Protein AF-A0A9W4MZJ2-F1 (afdb_monomer)

Mean predicted aligned error: 3.72 Å

Structure (mmCIF, N/CA/C/O backbone):
data_AF-A0A9W4MZJ2-F1
#
_entry.id   AF-A0A9W4MZJ2-F1
#
loop_
_atom_site.group_PDB
_atom_site.id
_atom_site.type_symbol
_atom_site.label_atom_id
_atom_site.label_alt_id
_atom_site.label_comp_id
_atom_site.label_asym_id
_atom_site.label_entity_id
_atom_site.label_seq_id
_atom_site.pdbx_PDB_ins_code
_atom_site.Cartn_x
_atom_site.Cartn_y
_atom_site.Cartn_z
_atom_site.occupancy
_atom_site.B_iso_or_equiv
_atom_site.auth_seq_id
_atom_site.auth_comp_id
_atom_site.auth_asym_id
_atom_site.auth_atom_id
_atom_site.pdbx_PDB_model_num
ATOM 1 N N . MET A 1 1 ? -1.121 -12.615 -1.876 1.00 60.69 1 MET A N 1
ATOM 2 C CA . MET A 1 1 ? 0.248 -12.446 -1.331 1.00 60.69 1 MET A CA 1
ATOM 3 C C . MET A 1 1 ? 1.059 -13.731 -1.212 1.00 60.69 1 MET A C 1
ATOM 5 O O . MET A 1 1 ? 2.271 -13.648 -1.315 1.00 60.69 1 MET A O 1
ATOM 9 N N . SER A 1 2 ? 0.440 -14.882 -0.955 1.00 59.47 2 SER A N 1
ATOM 10 C CA . SER A 1 2 ? 1.070 -16.119 -0.456 1.00 59.47 2 SER A CA 1
ATOM 11 C C . SER A 1 2 ? 2.220 -16.718 -1.287 1.00 59.47 2 SER A C 1
ATOM 13 O O . SER A 1 2 ? 2.986 -17.510 -0.753 1.00 59.47 2 SER A O 1
ATOM 15 N N . SER A 1 3 ? 2.397 -16.326 -2.552 1.00 80.38 3 SER A N 1
ATOM 16 C CA . SER A 1 3 ? 3.538 -16.715 -3.404 1.00 80.38 3 SER A CA 1
ATOM 17 C C . SER A 1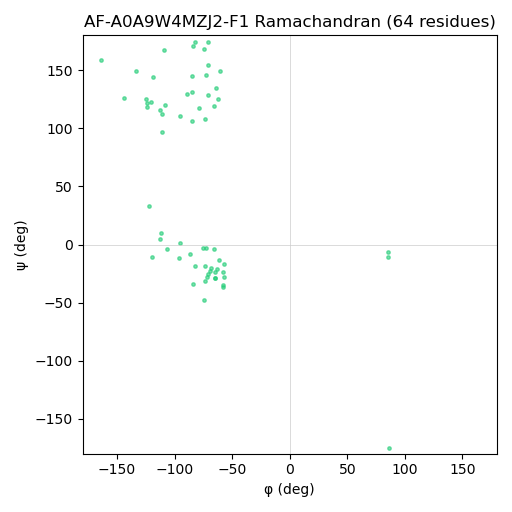 3 ? 4.479 -15.550 -3.762 1.00 80.38 3 SER A C 1
ATOM 19 O O . SER A 1 3 ? 5.423 -15.713 -4.537 1.00 80.38 3 SER A O 1
ATOM 21 N N . CYS A 1 4 ? 4.247 -14.357 -3.205 1.00 88.56 4 CYS A N 1
ATOM 22 C CA . CYS A 1 4 ? 5.054 -13.168 -3.454 1.00 88.56 4 CYS A CA 1
ATOM 23 C C . CYS A 1 4 ? 6.351 -13.223 -2.643 1.00 88.56 4 CYS A C 1
ATOM 25 O O . CYS A 1 4 ? 6.333 -13.132 -1.420 1.00 88.56 4 CYS A O 1
ATOM 27 N N . LYS A 1 5 ? 7.496 -13.245 -3.331 1.00 90.56 5 LYS A N 1
ATOM 28 C CA . LYS A 1 5 ? 8.835 -13.241 -2.707 1.00 90.56 5 LYS A CA 1
ATOM 29 C C . LYS A 1 5 ? 9.182 -11.951 -1.945 1.00 90.56 5 LYS A C 1
ATOM 31 O O . LYS A 1 5 ? 10.265 -11.856 -1.383 1.00 90.56 5 LYS A O 1
ATOM 36 N N . ARG A 1 6 ? 8.309 -10.938 -1.984 1.00 93.00 6 ARG A N 1
ATOM 37 C CA . ARG A 1 6 ? 8.470 -9.639 -1.303 1.00 93.00 6 ARG A CA 1
ATOM 38 C C . ARG A 1 6 ? 7.553 -9.489 -0.086 1.00 93.00 6 ARG A C 1
ATOM 40 O O . ARG A 1 6 ? 7.625 -8.465 0.594 1.00 93.00 6 ARG A O 1
ATOM 47 N N . CYS A 1 7 ? 6.684 -10.472 0.163 1.00 93.81 7 CYS A N 1
ATOM 48 C CA . CYS A 1 7 ? 5.730 -10.471 1.268 1.00 93.81 7 CYS A CA 1
ATOM 49 C C . CYS A 1 7 ? 5.990 -11.649 2.202 1.00 93.81 7 CYS A C 1
ATOM 51 O O . CYS A 1 7 ? 6.378 -12.732 1.770 1.00 93.81 7 CYS A O 1
ATOM 53 N N . ARG A 1 8 ? 5.792 -11.421 3.496 1.00 93.06 8 ARG A N 1
ATOM 54 C CA . ARG A 1 8 ? 5.820 -12.473 4.511 1.00 93.06 8 ARG A CA 1
ATOM 55 C C . ARG A 1 8 ? 4.538 -13.322 4.440 1.00 93.06 8 ARG A C 1
ATOM 57 O O . ARG A 1 8 ? 3.586 -12.926 3.763 1.00 93.06 8 ARG A O 1
ATOM 64 N N . PRO A 1 9 ? 4.486 -14.480 5.128 1.00 91.25 9 PRO A N 1
ATOM 65 C CA . PRO A 1 9 ? 3.286 -15.321 5.166 1.00 91.25 9 PRO A CA 1
ATOM 66 C C . PRO A 1 9 ? 2.030 -14.609 5.691 1.00 91.25 9 PRO A C 1
ATOM 68 O O . PRO A 1 9 ? 0.928 -14.940 5.270 1.00 91.25 9 PRO A O 1
ATOM 71 N N . ASP A 1 10 ? 2.197 -13.602 6.553 1.00 89.69 10 ASP A N 1
ATOM 72 C CA . ASP A 1 10 ? 1.132 -12.720 7.060 1.00 89.69 10 ASP A CA 1
ATOM 73 C C . ASP A 1 10 ? 0.658 -11.673 6.028 1.00 89.69 10 ASP A C 1
ATOM 75 O O . ASP A 1 10 ? -0.245 -10.887 6.295 1.00 89.69 10 ASP A O 1
ATOM 79 N N . GLY A 1 11 ? 1.277 -11.639 4.846 1.00 90.56 11 GLY A N 1
ATOM 80 C CA . GLY A 1 11 ? 1.015 -10.670 3.791 1.00 90.56 11 GLY A CA 1
ATOM 81 C C . GLY A 1 11 ? 1.795 -9.362 3.928 1.00 90.56 11 GLY A C 1
ATOM 8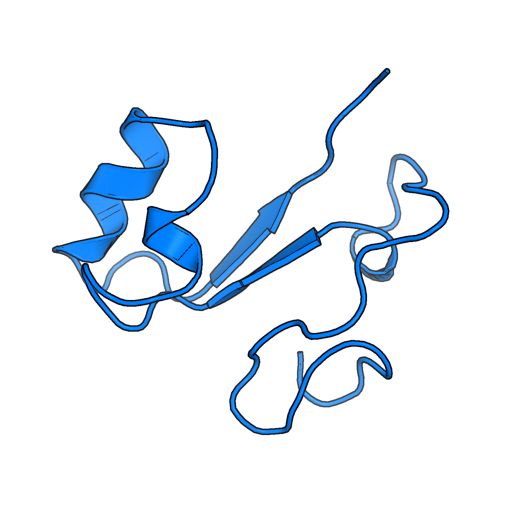2 O O . GLY A 1 11 ? 1.792 -8.567 2.994 1.00 90.56 11 GLY A O 1
ATOM 83 N N . THR A 1 12 ? 2.535 -9.130 5.011 1.00 93.12 12 THR A N 1
ATOM 84 C CA . THR A 1 12 ? 3.289 -7.884 5.180 1.00 93.12 12 THR A CA 1
ATOM 85 C C . THR A 1 12 ? 4.403 -7.788 4.137 1.00 93.12 12 THR A C 1
ATOM 87 O O . THR A 1 12 ? 5.323 -8.615 4.101 1.00 93.12 12 THR A O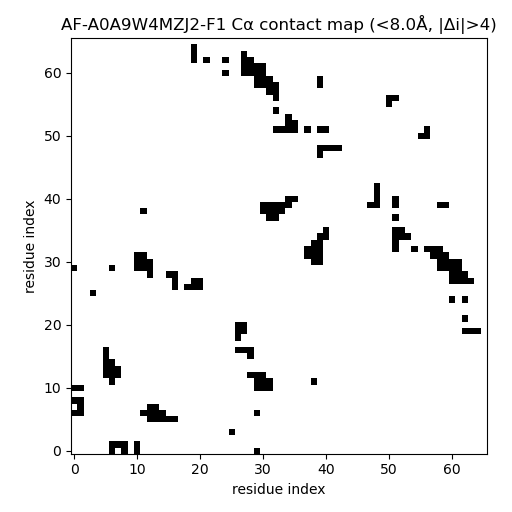 1
ATOM 90 N N . GLN A 1 13 ? 4.354 -6.758 3.291 1.00 94.06 13 GLN A N 1
ATOM 91 C CA . GLN A 1 13 ? 5.424 -6.461 2.345 1.00 94.06 13 GLN A CA 1
ATOM 92 C C . GLN A 1 13 ? 6.653 -5.926 3.086 1.00 94.06 13 GLN A C 1
ATOM 94 O O . GLN A 1 13 ? 6.562 -4.990 3.874 1.00 94.06 13 GLN A O 1
ATOM 99 N N . TYR A 1 14 ? 7.817 -6.519 2.825 1.00 92.88 14 TYR A N 1
ATOM 100 C CA . TYR A 1 14 ? 9.084 -6.141 3.466 1.00 92.88 14 TYR A CA 1
ATOM 101 C C . TYR A 1 14 ? 10.150 -5.679 2.471 1.00 92.88 14 TYR A C 1
ATOM 103 O O . TYR A 1 14 ? 11.167 -5.122 2.874 1.00 92.88 14 TYR A O 1
ATOM 111 N N . ILE A 1 15 ? 9.908 -5.878 1.173 1.00 90.56 15 ILE A N 1
ATOM 112 C CA . ILE A 1 15 ? 10.727 -5.347 0.082 1.00 90.56 15 ILE A CA 1
ATOM 113 C C . ILE A 1 15 ? 9.815 -4.526 -0.831 1.00 90.56 15 ILE A C 1
ATOM 115 O O . ILE A 1 15 ? 8.868 -5.057 -1.426 1.00 90.56 15 ILE A O 1
ATOM 119 N N . LYS A 1 16 ? 10.110 -3.227 -0.955 1.00 80.94 16 LYS A N 1
ATOM 120 C CA . LYS A 1 16 ? 9.434 -2.355 -1.924 1.00 80.94 16 LYS A CA 1
ATOM 121 C C . LYS A 1 16 ? 9.670 -2.861 -3.343 1.00 80.94 16 LYS A C 1
ATOM 123 O O . LYS A 1 16 ? 10.703 -3.462 -3.635 1.00 80.94 16 LYS A O 1
ATOM 128 N N . ALA A 1 17 ? 8.708 -2.627 -4.225 1.00 79.19 17 ALA A N 1
ATOM 129 C CA . ALA A 1 17 ? 8.881 -2.952 -5.630 1.00 79.19 17 ALA A CA 1
ATOM 130 C C . ALA A 1 17 ? 10.040 -2.134 -6.242 1.00 79.19 17 ALA A C 1
ATOM 132 O O . ALA A 1 17 ? 10.015 -0.908 -6.138 1.00 79.19 17 ALA A O 1
ATOM 133 N N . PRO A 1 18 ? 11.048 -2.772 -6.869 1.00 74.69 18 PRO A N 1
ATOM 134 C CA . PRO A 1 18 ? 12.173 -2.058 -7.480 1.00 74.69 18 PRO A CA 1
ATOM 135 C C . PRO A 1 18 ? 11.779 -1.346 -8.782 1.00 74.69 18 PRO A C 1
ATOM 137 O O . PRO A 1 18 ? 12.319 -0.290 -9.092 1.00 74.69 18 PRO A O 1
ATOM 140 N N . ALA A 1 19 ? 10.821 -1.913 -9.520 1.00 77.94 19 ALA A N 1
ATOM 141 C CA . ALA A 1 19 ? 10.187 -1.313 -10.685 1.00 77.94 19 ALA A CA 1
ATOM 142 C C . ALA A 1 19 ? 8.710 -1.727 -10.692 1.00 77.94 19 ALA A C 1
ATOM 144 O O . ALA A 1 19 ? 8.406 -2.918 -10.605 1.00 77.94 19 ALA A O 1
ATOM 145 N N . MET A 1 20 ? 7.804 -0.751 -10.760 1.00 78.62 20 MET A N 1
ATOM 146 C CA . MET A 1 20 ? 6.365 -0.995 -10.865 1.00 78.62 20 MET A CA 1
ATOM 147 C C . MET A 1 20 ? 5.977 -0.947 -12.342 1.00 78.62 20 MET A C 1
ATOM 149 O O . MET A 1 20 ? 6.030 0.108 -12.971 1.00 78.62 20 MET A O 1
ATOM 153 N N . LEU A 1 21 ? 5.615 -2.096 -12.906 1.00 82.12 21 LEU A N 1
ATOM 154 C CA . LEU A 1 21 ? 5.153 -2.220 -14.283 1.00 82.12 21 LEU A CA 1
ATOM 155 C C . LEU A 1 21 ? 3.639 -2.021 -14.322 1.00 82.12 21 LEU A C 1
ATOM 157 O O . LEU A 1 21 ? 2.884 -2.641 -13.566 1.00 82.12 21 LEU A O 1
ATOM 161 N N . TYR A 1 22 ? 3.177 -1.148 -15.212 1.00 81.88 22 TYR A N 1
ATOM 162 C CA . TYR A 1 22 ? 1.747 -0.979 -15.424 1.00 81.88 22 TYR A CA 1
ATOM 163 C C . TYR A 1 22 ? 1.143 -2.279 -15.977 1.00 81.88 22 TYR A C 1
ATOM 165 O O . TYR A 1 22 ? 1.709 -2.898 -16.875 1.00 81.88 22 TYR A O 1
ATOM 173 N N . GLY A 1 23 ? 0.006 -2.702 -15.424 1.00 83.94 23 GLY A N 1
ATOM 174 C CA . GLY A 1 23 ? -0.685 -3.932 -15.826 1.00 83.94 23 GLY A CA 1
ATOM 175 C C . GLY A 1 23 ? -0.207 -5.222 -15.145 1.00 83.94 23 GLY A C 1
ATOM 176 O O . GLY A 1 23 ? -0.915 -6.220 -15.230 1.00 83.94 23 GLY A O 1
ATOM 177 N N . ASP A 1 24 ? 0.918 -5.213 -14.419 1.00 87.06 24 ASP A N 1
ATOM 178 C CA . ASP A 1 24 ? 1.366 -6.354 -13.606 1.00 87.06 24 ASP A CA 1
ATOM 179 C C . ASP A 1 24 ? 1.268 -6.036 -12.107 1.00 87.06 24 ASP A C 1
ATOM 181 O O . ASP A 1 24 ? 2.176 -5.456 -11.505 1.00 87.06 24 ASP A O 1
ATOM 185 N N . THR A 1 25 ? 0.175 -6.467 -11.477 1.00 85.31 25 THR A N 1
ATOM 186 C CA . THR A 1 25 ? -0.084 -6.255 -10.042 1.00 85.31 25 THR A CA 1
ATOM 187 C C . THR A 1 25 ? 0.943 -6.936 -9.134 1.00 85.31 25 THR A C 1
ATOM 189 O O . THR A 1 25 ? 1.142 -6.519 -7.986 1.00 85.31 25 THR A O 1
ATOM 192 N N . SER A 1 26 ? 1.665 -7.949 -9.627 1.00 85.75 26 SER A N 1
ATOM 193 C CA . SER A 1 26 ? 2.734 -8.600 -8.865 1.00 85.75 26 SER A CA 1
ATOM 194 C C . SER A 1 26 ? 3.943 -7.680 -8.664 1.00 85.75 26 SER A C 1
ATOM 196 O O . SER A 1 26 ? 4.674 -7.831 -7.678 1.00 85.75 26 SER A O 1
ATOM 198 N N . SER A 1 27 ? 4.102 -6.677 -9.532 1.00 88.12 27 SER A N 1
ATOM 199 C CA . SER A 1 27 ? 5.145 -5.653 -9.462 1.00 88.12 27 SER A CA 1
ATOM 200 C C . SER A 1 27 ? 4.775 -4.450 -8.583 1.00 88.12 27 SER A C 1
ATOM 202 O O . SER A 1 27 ? 5.630 -3.619 -8.317 1.00 88.12 27 SER A O 1
ATOM 204 N N . TRP A 1 28 ? 3.532 -4.335 -8.104 1.00 92.31 28 TRP A N 1
ATOM 205 C CA . TRP A 1 28 ? 3.060 -3.181 -7.320 1.00 92.31 28 TRP A CA 1
ATOM 206 C C . TRP A 1 28 ? 3.408 -3.294 -5.826 1.00 92.31 28 TRP A C 1
ATOM 208 O O . TRP A 1 28 ? 3.862 -4.341 -5.344 1.00 92.31 28 TRP A O 1
ATOM 218 N N . ASN A 1 29 ? 3.203 -2.223 -5.056 1.00 92.62 29 ASN A N 1
ATOM 219 C CA . ASN A 1 29 ? 3.276 -2.299 -3.593 1.00 92.62 29 ASN A CA 1
ATOM 220 C C . ASN A 1 29 ? 2.046 -3.032 -3.044 1.00 92.62 29 ASN A C 1
ATOM 222 O O . ASN A 1 29 ? 0.965 -2.942 -3.621 1.00 92.62 29 ASN A O 1
ATOM 226 N N . HIS A 1 30 ? 2.210 -3.793 -1.963 1.00 94.25 30 HIS A N 1
ATOM 227 C CA . HIS A 1 30 ? 1.170 -4.680 -1.431 1.00 94.25 30 HIS A CA 1
ATOM 228 C C . HIS A 1 30 ? 0.913 -4.326 0.032 1.00 94.25 30 HIS A C 1
ATOM 230 O O . HIS A 1 30 ? 1.837 -4.402 0.842 1.00 94.25 30 HIS A O 1
ATOM 236 N N . PHE A 1 31 ? -0.325 -3.973 0.376 1.00 95.12 31 PHE A N 1
ATOM 237 C CA . PHE A 1 31 ? -0.702 -3.624 1.747 1.00 95.12 31 PHE A CA 1
ATOM 238 C C . PHE A 1 31 ? -1.874 -4.485 2.204 1.00 95.12 31 PHE A C 1
ATOM 240 O O . PHE A 1 31 ? -2.910 -4.525 1.542 1.00 95.12 31 PHE A O 1
ATOM 247 N N . VAL A 1 32 ? -1.704 -5.175 3.332 1.00 95.69 32 VAL A N 1
ATOM 248 C CA . VAL A 1 32 ? -2.799 -5.864 4.028 1.00 95.69 32 VAL A CA 1
ATOM 249 C C . VAL A 1 32 ? -3.528 -4.900 4.955 1.00 95.69 32 VAL A C 1
ATOM 251 O O . VAL A 1 32 ? -2.901 -4.026 5.565 1.00 95.69 32 VAL A O 1
ATOM 254 N N . ASN A 1 33 ? -4.840 -5.083 5.081 1.00 96.12 33 ASN A N 1
ATOM 255 C CA . ASN A 1 33 ? -5.626 -4.423 6.108 1.00 96.12 33 ASN A CA 1
ATOM 256 C C . ASN A 1 33 ? -5.560 -5.248 7.397 1.00 96.12 33 ASN A C 1
ATOM 258 O O . ASN A 1 33 ? -6.155 -6.317 7.501 1.00 96.12 33 ASN A O 1
ATOM 262 N N . THR A 1 34 ? -4.806 -4.759 8.375 1.00 95.31 34 THR A N 1
ATOM 263 C CA . THR A 1 34 ? -4.746 -5.345 9.723 1.00 95.31 34 THR A CA 1
ATOM 264 C C . THR A 1 34 ? -5.142 -4.311 10.778 1.00 95.31 34 THR A C 1
ATOM 266 O O . THR A 1 34 ? -4.584 -4.297 11.876 1.00 95.31 34 THR A O 1
ATOM 269 N N . GLY A 1 35 ? -6.057 -3.405 10.421 1.00 94.62 35 GLY A N 1
ATOM 270 C CA . GLY A 1 35 ? -6.531 -2.315 11.269 1.00 94.62 35 GLY A CA 1
ATOM 271 C C . GLY A 1 35 ? -5.671 -1.050 11.203 1.00 94.62 35 GLY A C 1
ATOM 272 O O . GLY A 1 35 ? -4.693 -0.966 10.458 1.00 94.62 35 GLY A O 1
ATOM 273 N N . GLU A 1 36 ? -6.003 -0.068 12.042 1.00 94.75 36 GLU A N 1
ATOM 274 C CA . GLU A 1 36 ? -5.392 1.275 12.068 1.00 94.75 36 GLU A CA 1
ATOM 275 C C . GLU A 1 36 ? -3.869 1.286 12.285 1.00 94.75 36 GLU A C 1
ATOM 277 O O . GLU A 1 36 ? -3.179 2.234 11.922 1.00 94.75 36 GLU A O 1
ATOM 282 N N . LYS A 1 37 ? -3.302 0.241 12.891 1.00 94.38 37 LYS A N 1
ATOM 283 C CA . LYS A 1 37 ? -1.844 0.119 13.091 1.00 94.38 37 LYS A CA 1
ATOM 284 C C . LYS A 1 37 ? -1.160 -0.693 11.989 1.00 94.38 37 LYS A C 1
ATOM 286 O O . LYS A 1 37 ? 0.045 -0.930 12.055 1.00 94.38 37 LYS A O 1
ATOM 291 N N . GLY A 1 38 ? -1.934 -1.151 11.011 1.00 94.12 38 GLY A N 1
ATOM 292 C CA . GLY A 1 38 ? -1.499 -2.026 9.939 1.00 94.12 38 GLY A CA 1
ATOM 293 C C . GLY A 1 38 ? -0.825 -1.306 8.770 1.00 94.12 38 GLY A C 1
ATOM 294 O O . GLY A 1 38 ? -0.809 -0.074 8.702 1.00 94.12 38 GLY A O 1
ATOM 295 N N . PRO A 1 39 ? -0.292 -2.076 7.805 1.00 95.38 39 PRO A N 1
ATOM 296 C CA . PRO A 1 39 ? 0.368 -1.540 6.616 1.00 95.38 39 PRO A CA 1
ATOM 297 C C . PRO A 1 39 ? -0.526 -0.617 5.783 1.00 95.38 39 PRO A C 1
ATOM 299 O O . PRO A 1 39 ? -0.040 0.382 5.256 1.00 95.38 39 PRO A O 1
ATOM 302 N N . LEU A 1 40 ? -1.828 -0.917 5.688 1.00 95.56 40 LEU A N 1
ATOM 303 C CA . LEU A 1 40 ? -2.784 -0.089 4.951 1.00 95.56 40 LEU A CA 1
ATOM 304 C C . LEU A 1 40 ? -2.842 1.357 5.478 1.00 95.56 40 LEU A C 1
ATOM 306 O O . LEU A 1 40 ? -2.929 2.280 4.676 1.00 95.56 40 LEU A O 1
ATOM 310 N N . ASN A 1 41 ? -2.678 1.595 6.784 1.00 95.62 41 ASN A N 1
ATOM 311 C CA . ASN A 1 41 ? -2.721 2.959 7.326 1.00 95.62 41 ASN A CA 1
ATOM 312 C C . ASN A 1 41 ? -1.476 3.812 6.977 1.00 95.62 41 ASN A C 1
ATOM 314 O O . ASN A 1 41 ? -1.390 4.987 7.331 1.00 95.62 41 ASN A O 1
ATOM 318 N N . GLN A 1 42 ? -0.482 3.241 6.287 1.00 93.12 42 GLN A N 1
ATOM 319 C CA . GLN A 1 42 ? 0.773 3.920 5.941 1.00 93.12 42 GLN A CA 1
ATOM 320 C C . GLN A 1 42 ? 0.776 4.523 4.523 1.00 93.12 42 GLN A C 1
ATOM 322 O O . GLN A 1 42 ? 1.676 5.297 4.187 1.00 93.12 42 GLN A O 1
ATOM 327 N N . ILE A 1 43 ? -0.206 4.194 3.676 1.00 94.56 43 ILE A N 1
ATOM 328 C CA . ILE A 1 43 ? -0.267 4.651 2.271 1.00 94.56 43 ILE A CA 1
ATOM 329 C C . ILE A 1 43 ? -0.580 6.143 2.176 1.00 94.56 43 ILE A C 1
ATOM 331 O O . ILE A 1 43 ? -1.222 6.662 3.062 1.00 94.56 43 ILE A O 1
ATOM 335 N N . GLN A 1 44 ? -0.213 6.872 1.126 1.00 93.88 44 GLN A N 1
ATOM 336 C CA . GLN A 1 44 ? -0.520 8.319 1.060 1.00 93.88 44 GLN A CA 1
ATOM 337 C C . GLN A 1 44 ? -2.001 8.652 0.792 1.00 93.88 44 GLN A C 1
ATOM 339 O O . GLN A 1 44 ? -2.433 9.769 1.062 1.00 93.88 44 GLN A O 1
ATOM 344 N N . ASP A 1 45 ? -2.780 7.698 0.285 1.00 94.75 45 ASP A N 1
ATOM 345 C CA . ASP A 1 45 ? -4.198 7.896 -0.014 1.00 94.75 45 ASP A CA 1
ATOM 346 C C . ASP A 1 45 ? -5.030 7.932 1.276 1.00 94.75 45 ASP A C 1
ATOM 348 O O . ASP A 1 45 ? -5.217 6.914 1.940 1.00 94.75 45 ASP A O 1
ATOM 352 N N . LEU A 1 46 ? -5.515 9.120 1.642 1.00 94.56 46 LEU A N 1
ATOM 353 C CA 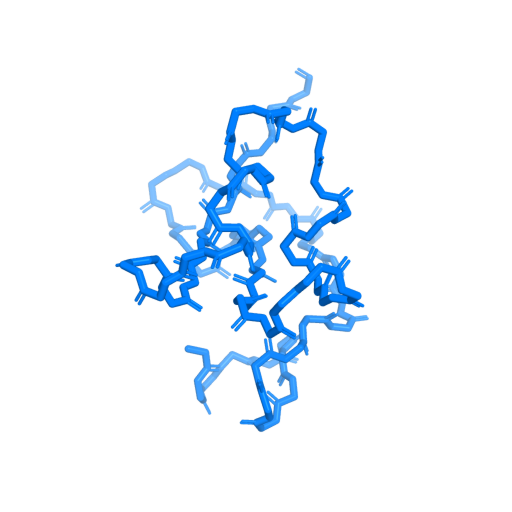. LEU A 1 46 ? -6.272 9.330 2.876 1.00 94.56 46 LEU A CA 1
ATOM 354 C C . LEU A 1 46 ? -7.672 8.709 2.848 1.00 94.56 46 LEU A C 1
ATOM 356 O O . LEU A 1 46 ? -8.195 8.411 3.919 1.00 94.56 46 LEU A O 1
ATOM 360 N N . LEU A 1 47 ?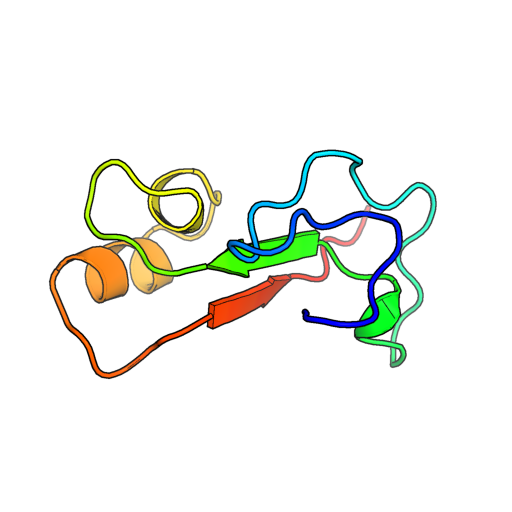 -8.278 8.521 1.671 1.00 94.94 47 LEU A N 1
ATOM 361 C CA . LEU A 1 47 ? -9.601 7.902 1.565 1.00 94.94 47 LEU A CA 1
ATOM 362 C C . LEU A 1 47 ? -9.481 6.400 1.808 1.00 94.94 47 LEU A C 1
ATOM 364 O O . LEU A 1 47 ? -10.170 5.865 2.668 1.00 94.94 47 LEU A O 1
ATOM 368 N N . LEU A 1 48 ? -8.518 5.741 1.160 1.00 94.81 48 LEU A N 1
ATOM 369 C CA . LEU A 1 48 ? -8.278 4.309 1.365 1.00 94.81 48 LEU A CA 1
ATOM 370 C C . LEU A 1 48 ? -7.800 3.962 2.783 1.00 94.81 48 LEU A C 1
ATOM 372 O O . LEU A 1 48 ? -7.986 2.833 3.228 1.00 94.81 48 LEU A O 1
ATOM 376 N N . ARG A 1 49 ? -7.203 4.904 3.525 1.00 95.62 49 ARG A N 1
ATOM 377 C CA . ARG A 1 49 ? -6.889 4.684 4.949 1.00 95.62 49 ARG A CA 1
ATOM 378 C C . ARG A 1 49 ? -8.137 4.520 5.815 1.00 95.62 49 ARG A C 1
ATOM 380 O O . ARG A 1 49 ? -8.055 3.837 6.832 1.00 95.62 49 ARG A O 1
ATOM 387 N N . GLN A 1 50 ? -9.267 5.125 5.449 1.00 94.88 50 GLN A N 1
ATOM 388 C CA . GLN A 1 50 ? -10.503 5.031 6.240 1.00 94.88 50 GLN A CA 1
ATOM 389 C C . GLN A 1 50 ? -11.033 3.592 6.275 1.00 94.88 50 GLN A C 1
ATOM 391 O O . GLN A 1 50 ? -11.540 3.156 7.303 1.00 94.88 50 GLN A O 1
ATOM 396 N N . GLU A 1 51 ? -10.755 2.812 5.226 1.00 95.56 51 GLU A N 1
ATOM 397 C CA . GLU A 1 51 ? -11.062 1.378 5.153 1.00 95.56 51 GLU A CA 1
ATOM 398 C C . GLU A 1 51 ? -10.341 0.544 6.226 1.00 95.56 51 GLU A C 1
ATOM 400 O O . GLU A 1 51 ? -10.695 -0.607 6.447 1.00 95.56 51 GLU A O 1
ATOM 405 N N . THR A 1 52 ? -9.334 1.086 6.929 1.00 96.31 52 THR A N 1
ATOM 406 C CA . THR A 1 52 ? -8.676 0.371 8.043 1.00 96.31 52 THR A CA 1
ATOM 407 C C . THR A 1 52 ? -9.571 0.181 9.267 1.00 96.31 52 THR A C 1
ATOM 409 O O . THR A 1 52 ? -9.280 -0.690 10.087 1.00 96.31 52 THR A O 1
ATOM 412 N N . GLY A 1 53 ? -10.629 0.986 9.407 1.00 94.19 53 GLY A N 1
ATOM 413 C CA . GLY A 1 53 ? -11.649 0.818 10.446 1.00 94.19 53 GLY A CA 1
ATOM 414 C C . GLY A 1 53 ? -12.708 -0.228 10.089 1.00 94.19 53 GLY A C 1
ATOM 415 O O . GLY A 1 53 ? -13.368 -0.756 10.982 1.00 94.19 53 GLY A O 1
ATOM 416 N N . GLU A 1 54 ? -12.818 -0.563 8.804 1.00 92.44 54 GLU A N 1
ATOM 417 C CA . GLU A 1 54 ? -13.796 -1.497 8.254 1.00 92.44 54 GLU A CA 1
ATOM 41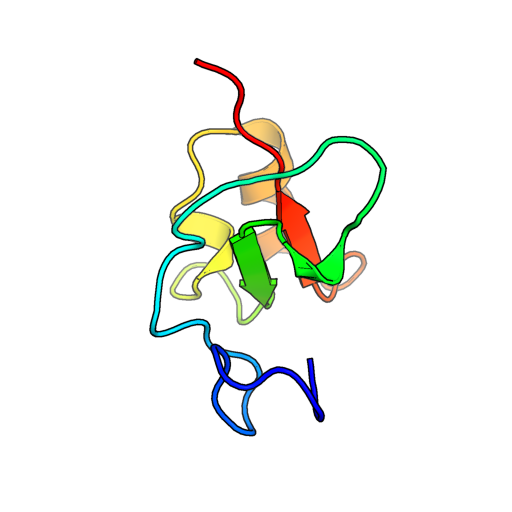8 C C . GLU A 1 54 ? -13.116 -2.806 7.816 1.00 92.44 54 GLU A C 1
ATOM 420 O O . GLU A 1 54 ? -11.889 -2.915 7.734 1.00 92.44 54 GLU A O 1
ATOM 425 N N . GLN A 1 55 ? -13.910 -3.844 7.546 1.00 85.94 55 GLN A N 1
ATOM 426 C CA . GLN A 1 55 ? -13.401 -5.146 7.079 1.00 85.94 55 GLN A CA 1
ATOM 427 C C . GLN A 1 55 ? -13.792 -5.472 5.632 1.00 85.94 55 GLN A C 1
ATOM 429 O O . GLN A 1 55 ? -13.546 -6.585 5.167 1.00 85.94 55 GLN A O 1
ATOM 434 N N . ASP A 1 56 ? -14.344 -4.501 4.903 1.00 94.31 56 ASP A N 1
ATOM 435 C CA . ASP A 1 56 ? -14.762 -4.675 3.508 1.00 94.31 56 ASP A CA 1
ATOM 436 C C . ASP A 1 56 ? -13.566 -4.786 2.545 1.00 94.31 56 ASP A C 1
ATOM 438 O O . ASP A 1 56 ? -13.636 -5.472 1.521 1.00 94.31 56 ASP A O 1
ATOM 442 N N . VAL A 1 57 ? -12.428 -4.173 2.894 1.00 95.06 57 VAL A N 1
ATOM 443 C CA . VAL A 1 57 ? -11.178 -4.242 2.126 1.00 95.06 57 VAL A CA 1
ATOM 444 C C . VAL A 1 57 ? -10.135 -5.051 2.889 1.00 95.06 57 VAL A C 1
ATOM 446 O O . VAL A 1 57 ? -9.602 -4.606 3.901 1.00 95.06 57 VAL A O 1
ATOM 449 N N . SER A 1 58 ? -9.767 -6.226 2.371 1.00 94.81 58 SER A N 1
ATOM 450 C CA . SER A 1 58 ? -8.754 -7.084 3.005 1.00 94.81 58 SER A CA 1
ATOM 451 C C . SER A 1 58 ? -7.312 -6.712 2.638 1.00 94.81 58 SER A C 1
ATOM 453 O O . SER A 1 58 ? -6.386 -6.910 3.425 1.00 94.81 58 SER A O 1
ATOM 455 N N . ALA A 1 59 ? -7.088 -6.235 1.410 1.00 94.62 59 ALA A N 1
ATOM 456 C CA . ALA A 1 59 ? -5.768 -5.874 0.901 1.00 94.62 59 ALA A CA 1
ATOM 457 C C . ALA A 1 59 ? -5.871 -5.000 -0.354 1.00 94.62 59 ALA A C 1
ATOM 459 O O . ALA A 1 59 ? -6.859 -5.060 -1.082 1.00 94.62 59 ALA A O 1
ATOM 460 N N . ILE A 1 60 ? -4.802 -4.264 -0.650 1.00 94.62 60 ILE A N 1
ATOM 461 C CA . ILE A 1 60 ? -4.674 -3.432 -1.851 1.00 94.62 60 ILE A CA 1
ATOM 462 C C . ILE A 1 60 ? -3.322 -3.633 -2.541 1.00 94.62 60 ILE A C 1
ATOM 464 O O . ILE A 1 60 ? -2.289 -3.881 -1.908 1.00 94.62 60 ILE A O 1
ATOM 468 N N . PHE A 1 61 ? -3.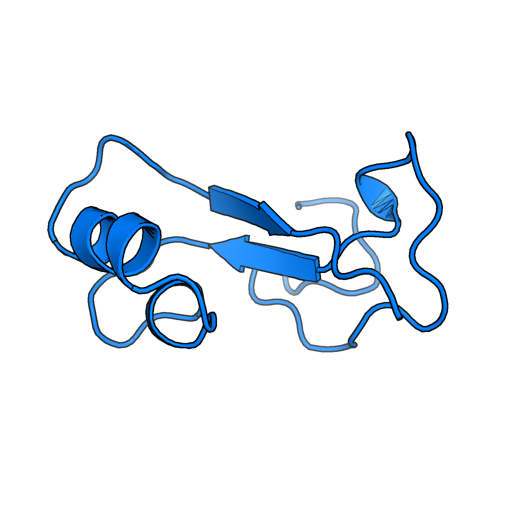343 -3.463 -3.863 1.00 93.81 61 PHE A N 1
ATOM 469 C CA . PHE A 1 61 ? -2.164 -3.371 -4.716 1.00 93.81 61 PHE A CA 1
ATOM 470 C C . PHE A 1 61 ? -2.041 -1.925 -5.188 1.00 93.81 61 PHE A C 1
ATOM 472 O O . PHE A 1 61 ? -2.947 -1.418 -5.844 1.00 93.81 61 PHE A O 1
ATOM 479 N N . GLN A 1 62 ? -0.936 -1.263 -4.864 1.00 92.81 62 GLN A N 1
ATOM 480 C CA . GLN A 1 62 ? -0.738 0.145 -5.187 1.00 92.81 62 GLN A CA 1
ATOM 481 C C . GLN A 1 62 ? 0.368 0.319 -6.222 1.00 92.81 62 GLN A C 1
ATOM 483 O O . GLN A 1 62 ? 1.544 0.047 -5.957 1.00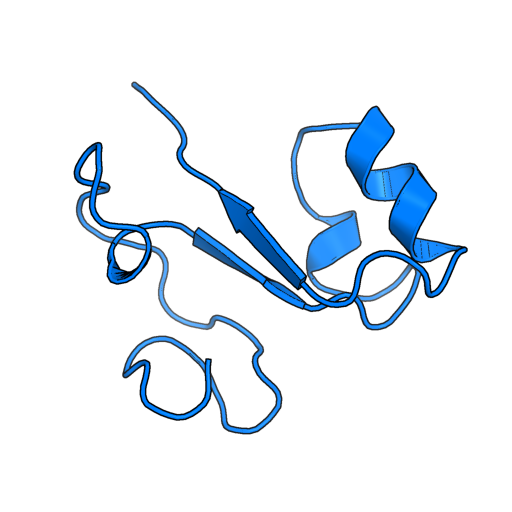 92.81 62 GLN A O 1
ATOM 488 N N . TYR A 1 63 ? -0.029 0.826 -7.381 1.00 91.12 63 TYR A N 1
ATOM 489 C CA . TYR A 1 63 ? 0.872 1.419 -8.354 1.00 91.12 63 TYR A CA 1
ATOM 490 C C . TYR A 1 63 ? 1.113 2.886 -7.987 1.00 91.12 63 TYR A C 1
ATOM 492 O O . TYR A 1 63 ? 0.160 3.619 -7.734 1.00 91.12 63 TYR A O 1
ATOM 500 N N . ILE A 1 64 ? 2.372 3.314 -7.962 1.00 86.69 64 ILE A N 1
ATOM 501 C CA . ILE A 1 64 ? 2.742 4.726 -7.830 1.00 86.69 64 ILE A CA 1
ATOM 502 C C . ILE A 1 64 ? 3.556 5.063 -9.077 1.00 86.69 64 ILE A C 1
ATOM 504 O O . ILE A 1 64 ? 4.544 4.385 -9.362 1.00 86.69 64 ILE A O 1
ATOM 508 N N . SER A 1 65 ? 3.118 6.057 -9.848 1.00 82.06 65 SER A N 1
ATOM 509 C CA . SER A 1 65 ? 3.911 6.563 -10.970 1.00 82.06 65 SER A CA 1
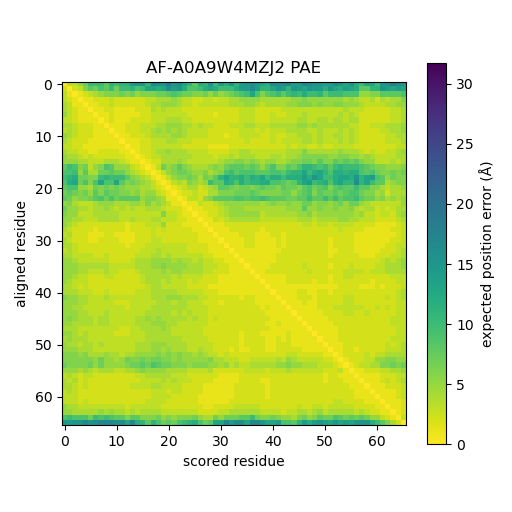ATOM 510 C C . SER A 1 65 ? 5.134 7.337 -10.464 1.00 82.06 65 SER A C 1
ATOM 512 O O . SER A 1 65 ? 5.288 7.568 -9.265 1.00 82.06 65 SER A O 1
ATOM 514 N N . HIS A 1 66 ? 6.007 7.743 -11.385 1.00 71.94 66 HIS A N 1
ATOM 515 C CA . HIS A 1 66 ? 6.973 8.807 -11.104 1.00 71.94 66 HIS A CA 1
ATOM 516 C C . HIS A 1 66 ? 6.271 10.127 -10.774 1.00 71.94 66 HIS A C 1
ATOM 518 O O . HIS A 1 66 ? 5.112 10.300 -11.231 1.00 71.94 66 HIS A O 1
#

Secondary structure (DSSP, 8-state):
-TT-TTB-TT--B-S--SS--TT-GGGSEEEE--STTSGGGGSS-HHHHHGGGSSS--EEEE----

Foldseek 3Di:
DCPQPQADNVRHGDDAQPDQDPPDLSSFDKFAQPACVGRQVVDPDPVSNVCSPPDPDGMDGDDDDD

Sequence (66 aa):
MSSCKRCRPDGTQYIKAPAMLYGDTSSWNHFVNTGEKGPLNQIQDLLLRQETGEQDVSAIFQYISH

Radius of gyration: 11.57 Å; Cα contacts (8 Å, |Δi|>4): 101; chains: 1; bounding box: 27×26×29 Å

pLDDT: mean 89.7, std 7.82, range [59.47, 96.31]

Organism: Penicillium nalgiovense (NCBI:txid60175)

Solvent-accessible surface area (backbone atoms only — not comparable to full-atom values): 4095 Å² total; per-residue (Å²): 94,89,85,42,95,41,32,42,92,88,32,52,54,80,51,79,53,93,62,66,51,89,95,40,70,88,31,26,40,54,31,36,48,67,32,74,88,22,62,38,52,70,53,89,55,70,71,70,32,56,43,25,82,49,80,89,51,61,62,50,70,46,82,73,78,136